Protein AF-A0A0Q6KGX8-F1 (afdb_monomer)

Structure (mmCIF, N/CA/C/O backbone):
data_AF-A0A0Q6KGX8-F1
#
_entry.id   AF-A0A0Q6KGX8-F1
#
loop_
_atom_site.group_PDB
_atom_site.id
_atom_site.type_symbol
_atom_site.label_atom_id
_atom_site.label_alt_id
_atom_site.label_comp_id
_atom_site.label_asym_id
_atom_site.label_entity_id
_atom_site.label_seq_id
_atom_site.pdbx_PDB_ins_code
_atom_site.Cartn_x
_atom_site.Cartn_y
_atom_site.Cartn_z
_atom_site.occupancy
_atom_site.B_iso_or_equiv
_atom_site.auth_seq_id
_atom_site.auth_comp_id
_atom_site.auth_asym_id
_atom_site.auth_atom_id
_atom_site.pdbx_PDB_model_num
ATOM 1 N N . MET A 1 1 ? 8.434 18.009 29.265 1.00 50.56 1 MET A N 1
ATOM 2 C CA . MET A 1 1 ? 8.288 18.429 27.855 1.00 50.56 1 MET A CA 1
ATOM 3 C C . MET A 1 1 ? 7.777 17.238 27.060 1.00 50.56 1 MET A C 1
ATOM 5 O O . MET A 1 1 ? 8.556 16.342 26.774 1.00 50.56 1 MET A O 1
ATOM 9 N N . MET A 1 2 ? 6.471 17.157 26.791 1.00 50.75 2 MET A N 1
ATOM 10 C CA . MET A 1 2 ? 5.937 16.121 25.899 1.00 50.75 2 MET A CA 1
ATOM 11 C C . MET A 1 2 ? 6.232 16.572 24.466 1.00 50.75 2 MET A C 1
ATOM 13 O O . MET A 1 2 ? 5.713 17.599 24.035 1.00 50.75 2 MET A O 1
ATOM 17 N N . ALA A 1 3 ? 7.135 15.883 23.769 1.00 73.31 3 ALA A N 1
ATOM 18 C CA . ALA A 1 3 ? 7.416 16.170 22.368 1.00 73.31 3 ALA A CA 1
ATOM 19 C C . ALA A 1 3 ? 6.127 15.983 21.552 1.00 73.31 3 ALA A C 1
ATOM 21 O O . ALA A 1 3 ? 5.449 14.965 21.695 1.00 73.31 3 ALA A O 1
ATOM 22 N N . ASN A 1 4 ? 5.777 16.964 20.715 1.00 78.06 4 ASN A N 1
ATOM 23 C CA . ASN A 1 4 ? 4.656 16.810 19.793 1.00 78.06 4 ASN A CA 1
ATOM 24 C C . ASN A 1 4 ? 4.907 15.581 18.904 1.00 78.06 4 ASN A C 1
ATOM 26 O O . ASN A 1 4 ? 6.012 15.448 18.368 1.00 78.06 4 ASN A O 1
ATOM 30 N N . PRO A 1 5 ? 3.916 14.689 18.730 1.00 77.62 5 PRO A N 1
ATOM 31 C CA . PRO A 1 5 ? 4.097 13.520 17.887 1.00 77.62 5 PRO A CA 1
ATOM 32 C C . PRO A 1 5 ? 4.391 13.955 16.441 1.00 77.62 5 PRO A C 1
ATOM 34 O O . PRO A 1 5 ? 3.828 14.954 15.972 1.00 77.62 5 PRO A O 1
ATOM 37 N N . PRO A 1 6 ? 5.253 13.220 15.718 1.00 83.25 6 PRO A N 1
ATOM 38 C CA . PRO A 1 6 ? 5.617 13.563 14.351 1.00 83.25 6 PRO A CA 1
ATOM 39 C C . PRO A 1 6 ? 4.385 13.628 13.437 1.00 83.25 6 PRO A C 1
ATOM 41 O O . PRO A 1 6 ? 3.431 12.853 13.547 1.00 83.25 6 PRO A O 1
ATOM 44 N N . SER A 1 7 ? 4.393 14.589 12.516 1.00 87.25 7 SER A N 1
ATOM 45 C CA . SER A 1 7 ? 3.351 14.756 11.502 1.00 87.25 7 SER A CA 1
ATOM 46 C C . SER A 1 7 ? 3.353 13.601 10.487 1.00 87.25 7 SER A C 1
ATOM 48 O O . SER A 1 7 ? 4.366 12.934 10.280 1.00 87.25 7 SER A O 1
ATOM 50 N N . ALA A 1 8 ? 2.224 13.382 9.801 1.00 83.06 8 ALA A N 1
ATOM 51 C CA . ALA A 1 8 ? 2.105 12.334 8.779 1.00 83.06 8 ALA A CA 1
ATOM 52 C C . ALA A 1 8 ? 3.157 12.486 7.664 1.00 83.06 8 ALA A C 1
ATOM 54 O O . ALA A 1 8 ? 3.713 11.495 7.193 1.00 83.06 8 ALA A O 1
ATOM 55 N N . SER A 1 9 ? 3.483 13.726 7.289 1.00 83.81 9 SER A N 1
ATOM 56 C CA . SER A 1 9 ? 4.524 14.021 6.302 1.00 83.81 9 SER A CA 1
ATOM 57 C C . SER A 1 9 ? 5.921 13.635 6.800 1.00 83.81 9 SER A C 1
ATOM 59 O O . SER A 1 9 ? 6.681 13.044 6.042 1.00 83.81 9 SER A O 1
ATOM 61 N N . GLN A 1 10 ? 6.243 13.886 8.077 1.00 87.69 10 GLN A N 1
ATOM 62 C CA . GLN A 1 10 ? 7.523 13.474 8.673 1.00 87.69 10 GLN A CA 1
ATOM 63 C C . GLN A 1 10 ? 7.661 11.947 8.712 1.00 87.69 10 GLN A C 1
ATOM 65 O O . GLN A 1 10 ? 8.696 11.419 8.323 1.00 87.69 10 GLN A O 1
ATOM 70 N N . LEU A 1 11 ? 6.607 11.231 9.114 1.00 86.69 11 LEU A N 1
ATOM 71 C CA . LEU A 1 11 ? 6.603 9.762 9.131 1.00 86.69 11 LEU A CA 1
ATOM 72 C C . LEU A 1 11 ? 6.764 9.169 7.726 1.00 86.69 11 LEU A C 1
ATOM 74 O O . LEU A 1 11 ? 7.542 8.238 7.530 1.00 86.69 11 LEU A O 1
ATOM 78 N N . THR A 1 12 ? 6.068 9.742 6.743 1.00 86.38 12 THR A N 1
ATOM 79 C CA . THR A 1 12 ? 6.168 9.327 5.337 1.00 86.38 12 THR A CA 1
ATOM 80 C C . THR A 1 12 ? 7.581 9.564 4.801 1.00 86.38 12 THR A C 1
ATOM 82 O O . THR A 1 12 ? 8.160 8.669 4.189 1.00 86.38 12 THR A O 1
ATOM 85 N N . PHE A 1 13 ? 8.169 10.730 5.088 1.00 88.50 13 PHE A N 1
ATOM 86 C CA . PHE A 1 13 ? 9.544 11.056 4.708 1.00 88.50 13 PHE A CA 1
ATOM 87 C C . PHE A 1 13 ? 10.548 10.059 5.294 1.00 88.50 13 PHE A C 1
ATOM 89 O O . PHE A 1 13 ? 11.309 9.456 4.542 1.00 88.50 13 PHE A O 1
ATOM 96 N N . PHE A 1 14 ? 10.516 9.823 6.611 1.00 89.81 14 PHE A N 1
ATOM 97 C CA . PHE A 1 14 ? 11.452 8.895 7.253 1.00 89.81 14 PHE A CA 1
ATOM 98 C C . PHE A 1 14 ? 11.305 7.462 6.734 1.00 89.81 14 PHE A C 1
ATOM 100 O O . PHE A 1 14 ? 12.318 6.809 6.493 1.00 89.81 14 PHE A O 1
ATOM 107 N N . ARG A 1 15 ? 10.073 6.987 6.498 1.00 86.44 15 ARG A N 1
ATOM 108 C CA . ARG A 1 15 ? 9.814 5.656 5.925 1.00 86.44 15 ARG A CA 1
ATOM 109 C C . ARG A 1 15 ? 10.527 5.466 4.588 1.00 86.44 15 ARG A C 1
ATOM 111 O O . ARG A 1 15 ? 11.221 4.468 4.411 1.00 86.44 15 ARG A O 1
ATOM 118 N N . TYR A 1 16 ? 10.359 6.409 3.662 1.00 88.88 16 TYR A N 1
ATOM 119 C CA . TYR A 1 16 ? 10.933 6.277 2.324 1.00 88.88 16 TYR A CA 1
ATOM 120 C C . TYR A 1 16 ? 12.425 6.592 2.284 1.00 88.88 16 TYR A C 1
ATOM 122 O O . TYR A 1 16 ? 13.149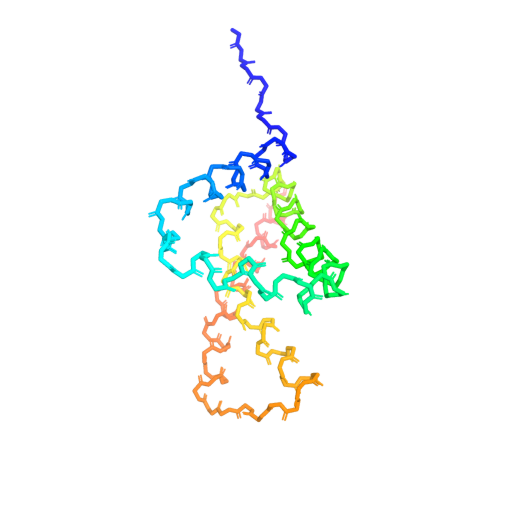 5.896 1.586 1.00 88.88 16 TYR A O 1
ATOM 130 N N . PHE A 1 17 ? 12.900 7.557 3.075 1.00 91.06 17 PHE A N 1
ATOM 131 C CA . PHE A 1 17 ? 14.319 7.907 3.146 1.00 91.06 17 PHE A CA 1
ATOM 132 C C . PHE A 1 17 ? 15.175 6.774 3.726 1.00 91.06 17 PHE A C 1
ATOM 134 O O . PHE A 1 17 ? 16.205 6.402 3.160 1.00 91.06 17 PHE A O 1
ATOM 141 N N . ILE A 1 18 ? 14.738 6.189 4.845 1.00 91.44 18 ILE A N 1
ATOM 142 C CA . ILE A 1 18 ? 15.439 5.056 5.457 1.00 91.44 18 ILE A CA 1
ATOM 143 C C . ILE A 1 18 ? 15.339 3.841 4.532 1.00 91.44 18 ILE A C 1
ATOM 145 O O . ILE A 1 18 ? 16.350 3.197 4.264 1.00 91.44 18 ILE A O 1
ATOM 149 N N . GLY A 1 19 ? 14.147 3.570 3.986 1.00 85.56 19 GLY A N 1
ATOM 150 C CA . GLY A 1 19 ? 13.929 2.469 3.051 1.00 85.56 19 GLY A CA 1
ATOM 151 C C . GLY A 1 19 ? 14.836 2.541 1.821 1.00 85.56 19 GLY A C 1
ATOM 152 O O . GLY A 1 19 ? 15.513 1.566 1.514 1.00 85.56 19 GLY A O 1
ATOM 153 N N . SER A 1 20 ? 14.922 3.696 1.154 1.00 85.94 20 SER A N 1
ATOM 154 C CA . SER A 1 20 ? 15.775 3.856 -0.031 1.00 85.94 20 SER A CA 1
ATOM 155 C C . SER A 1 20 ? 17.261 3.721 0.296 1.00 85.94 20 SER A C 1
ATOM 157 O O . SER A 1 20 ? 18.009 3.128 -0.474 1.00 85.94 20 SER A O 1
ATOM 159 N N . THR A 1 21 ? 17.692 4.237 1.450 1.00 88.25 21 THR A N 1
ATOM 160 C CA . THR A 1 21 ? 19.095 4.157 1.882 1.00 88.25 21 THR A CA 1
ATOM 161 C C . THR A 1 21 ? 19.508 2.716 2.177 1.00 88.25 21 THR A C 1
ATOM 163 O O . THR A 1 21 ? 20.593 2.295 1.792 1.00 88.25 21 THR A O 1
ATOM 166 N N . LEU A 1 22 ? 18.630 1.935 2.812 1.00 89.00 22 LEU A N 1
ATOM 167 C CA . LEU A 1 22 ? 18.895 0.529 3.127 1.00 89.00 22 LEU A CA 1
ATOM 168 C C . LEU A 1 22 ? 18.897 -0.381 1.895 1.00 89.00 22 LEU A C 1
ATOM 170 O O . LEU A 1 22 ? 19.540 -1.425 1.922 1.00 89.00 22 LEU A O 1
ATOM 174 N N . VAL A 1 23 ? 18.201 0.003 0.823 1.00 84.25 23 VAL A N 1
ATOM 175 C CA . VAL A 1 23 ? 18.194 -0.748 -0.443 1.00 84.25 23 VAL A CA 1
ATOM 176 C C . VAL A 1 23 ? 19.464 -0.495 -1.260 1.00 84.25 23 VAL A C 1
ATOM 178 O O . VAL A 1 23 ? 19.888 -1.371 -2.005 1.00 84.25 23 VAL A O 1
ATOM 181 N N . MET A 1 24 ? 20.115 0.659 -1.092 1.00 81.25 24 MET A N 1
ATOM 182 C CA . MET A 1 24 ? 21.328 1.030 -1.831 1.00 81.25 24 MET A CA 1
ATOM 183 C C . MET A 1 24 ? 22.453 -0.033 -1.819 1.00 81.25 24 MET A C 1
ATOM 185 O O . MET A 1 24 ? 22.972 -0.315 -2.894 1.00 81.25 24 MET A O 1
ATOM 189 N N . PRO A 1 25 ? 22.807 -0.686 -0.692 1.00 82.44 25 PRO A N 1
ATOM 190 C CA . PRO A 1 25 ? 23.825 -1.744 -0.681 1.00 82.44 25 PRO A CA 1
ATOM 191 C C . PRO A 1 25 ? 23.393 -3.073 -1.328 1.00 82.44 25 PRO A C 1
ATOM 193 O O . PRO A 1 25 ? 24.233 -3.952 -1.491 1.00 82.44 25 PRO A O 1
ATOM 196 N N . VAL A 1 26 ? 22.111 -3.246 -1.670 1.00 81.50 26 VAL A N 1
ATOM 197 C CA . VAL A 1 26 ? 21.588 -4.434 -2.377 1.00 81.50 26 VAL A CA 1
ATOM 198 C C . VAL A 1 26 ? 21.690 -4.267 -3.896 1.00 81.50 26 VAL A C 1
ATOM 200 O O . VAL A 1 26 ? 21.584 -5.243 -4.633 1.00 81.50 26 VAL A O 1
ATOM 203 N N . VAL A 1 27 ? 21.905 -3.039 -4.374 1.00 79.25 27 VAL A N 1
ATOM 204 C CA . VAL A 1 27 ? 22.107 -2.774 -5.798 1.00 79.25 27 VAL A CA 1
ATOM 205 C C . VAL A 1 27 ? 23.454 -3.360 -6.209 1.00 79.25 27 VAL A C 1
ATOM 207 O O . VAL A 1 27 ? 24.496 -2.945 -5.700 1.00 79.25 27 VAL A O 1
ATOM 210 N N . ASP A 1 28 ? 23.433 -4.325 -7.127 1.00 77.88 28 ASP A N 1
ATOM 211 C CA . ASP A 1 28 ? 24.657 -4.891 -7.679 1.00 77.88 28 ASP A CA 1
ATOM 212 C C . ASP A 1 28 ? 25.377 -3.825 -8.520 1.00 77.88 28 ASP A C 1
ATOM 214 O O . ASP A 1 28 ? 24.918 -3.390 -9.581 1.00 77.88 28 ASP A O 1
ATOM 218 N N . PHE A 1 29 ? 26.527 -3.370 -8.021 1.00 68.69 29 PHE A N 1
ATOM 219 C CA . PHE A 1 29 ? 27.346 -2.359 -8.684 1.00 68.69 29 PHE A CA 1
ATOM 220 C C . PHE A 1 29 ? 27.907 -2.843 -10.034 1.00 68.69 29 PHE A C 1
ATOM 222 O O . PHE A 1 29 ? 28.302 -2.009 -10.850 1.00 68.69 29 PHE A O 1
ATOM 229 N N . ALA A 1 30 ? 27.916 -4.155 -10.306 1.00 63.66 30 ALA A N 1
ATOM 230 C CA . ALA A 1 30 ? 28.282 -4.700 -11.611 1.00 63.66 30 ALA A CA 1
ATOM 231 C C . ALA A 1 30 ? 27.186 -4.442 -12.670 1.00 63.66 30 ALA A C 1
ATOM 233 O O . ALA A 1 30 ? 27.498 -3.973 -13.768 1.00 63.66 30 ALA A O 1
ATOM 234 N N . GLU A 1 31 ? 25.907 -4.633 -12.321 1.00 63.00 31 GLU A N 1
ATOM 235 C CA . GLU A 1 31 ? 24.730 -4.297 -13.156 1.00 63.00 31 GLU A CA 1
ATOM 236 C C . GLU A 1 31 ? 24.461 -2.785 -13.251 1.00 63.00 31 GLU A C 1
ATOM 238 O O . GLU A 1 31 ? 23.780 -2.299 -14.159 1.00 63.00 31 GLU A O 1
ATOM 243 N N . TYR A 1 32 ? 25.026 -1.991 -12.341 1.00 63.31 32 TYR A N 1
ATOM 244 C CA . TYR A 1 32 ? 24.919 -0.535 -12.406 1.00 63.31 32 TYR A CA 1
ATOM 245 C C . TYR A 1 32 ? 25.550 0.034 -13.691 1.00 63.31 32 TYR A C 1
ATOM 247 O O . TYR A 1 32 ? 25.038 0.992 -14.270 1.00 63.31 32 TYR A O 1
ATOM 255 N N .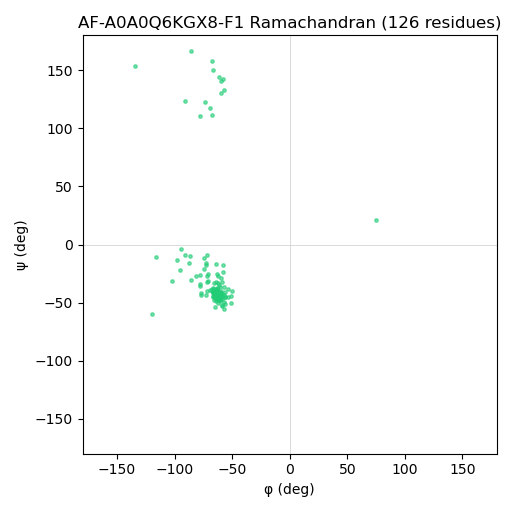 SER A 1 33 ? 26.633 -0.579 -14.182 1.00 58.34 33 SER A N 1
ATOM 256 C CA . SER A 1 33 ? 27.341 -0.128 -15.388 1.00 58.34 33 SER A CA 1
ATOM 257 C C . SER A 1 33 ? 26.517 -0.285 -16.677 1.00 58.34 33 SER A C 1
ATOM 259 O O . SER A 1 33 ? 26.525 0.612 -17.523 1.00 58.34 33 SER A O 1
ATOM 261 N N . THR A 1 34 ? 25.737 -1.363 -16.798 1.00 60.25 34 THR A N 1
ATOM 262 C CA . THR A 1 34 ? 24.778 -1.574 -17.893 1.00 60.25 34 THR A CA 1
ATOM 263 C C . THR A 1 34 ? 23.565 -0.654 -17.749 1.00 60.25 34 THR A C 1
ATOM 265 O O . THR A 1 34 ? 23.169 -0.011 -18.721 1.00 60.25 34 THR A O 1
ATOM 268 N N . THR A 1 35 ? 23.061 -0.459 -16.527 1.00 61.09 35 THR A N 1
ATOM 269 C CA . THR A 1 35 ? 21.926 0.439 -16.231 1.00 61.09 35 THR A CA 1
ATOM 270 C C . THR A 1 35 ? 22.195 1.899 -16.627 1.00 61.09 35 THR A C 1
ATOM 272 O O . THR A 1 35 ? 21.333 2.562 -17.205 1.00 61.09 35 THR A O 1
ATOM 275 N N . VAL A 1 36 ? 23.401 2.419 -16.364 1.00 63.50 36 VAL A N 1
ATOM 276 C CA . VAL A 1 36 ? 23.776 3.797 -16.744 1.00 63.50 36 VAL A CA 1
ATOM 277 C C . VAL A 1 36 ? 23.832 3.966 -18.268 1.00 63.50 36 VAL A C 1
ATOM 279 O O . VAL A 1 36 ? 23.474 5.028 -18.778 1.00 63.50 36 VAL A O 1
ATOM 282 N N . SER A 1 37 ? 24.221 2.922 -19.006 1.00 67.69 37 SER A N 1
ATOM 283 C CA . SER A 1 37 ? 24.234 2.947 -20.475 1.00 67.69 37 SER A CA 1
ATOM 284 C C . SER A 1 37 ? 22.827 2.921 -21.091 1.00 67.69 37 SER A C 1
ATOM 286 O O . SER A 1 37 ? 22.609 3.488 -22.161 1.00 67.69 37 SER A O 1
ATOM 288 N N . GLU A 1 38 ? 21.855 2.339 -20.383 1.00 73.44 38 GLU A N 1
ATOM 289 C CA . GLU A 1 38 ? 20.456 2.237 -20.808 1.00 73.44 38 GLU A CA 1
ATOM 290 C C . GLU A 1 38 ? 19.584 3.419 -20.344 1.00 73.44 38 GLU A C 1
ATOM 292 O O . GLU A 1 38 ? 18.458 3.591 -20.819 1.00 73.44 38 GLU A O 1
ATOM 297 N N . TRP A 1 39 ? 20.106 4.291 -19.470 1.00 76.25 39 TRP A N 1
ATOM 298 C CA . TRP A 1 39 ? 19.399 5.467 -18.948 1.00 76.25 39 TRP A CA 1
ATOM 299 C C . TRP A 1 39 ? 18.739 6.354 -20.021 1.00 76.25 39 TRP A C 1
ATOM 301 O O . TRP A 1 39 ? 17.602 6.781 -19.802 1.00 76.25 39 TRP A O 1
ATOM 311 N N . PRO A 1 40 ? 19.351 6.612 -21.197 1.00 80.94 40 PRO A N 1
ATOM 312 C CA . PRO A 1 40 ? 18.701 7.380 -22.261 1.00 80.94 40 PRO A CA 1
ATOM 313 C C . PRO A 1 40 ? 17.390 6.758 -22.770 1.00 80.94 40 PRO A C 1
ATOM 315 O O . PRO A 1 40 ? 16.498 7.494 -23.186 1.00 80.94 40 PRO A O 1
ATOM 318 N N . TYR A 1 41 ? 17.241 5.430 -22.701 1.00 81.25 41 TYR A N 1
ATOM 319 C CA . TYR A 1 41 ? 16.009 4.726 -23.073 1.00 81.25 41 TYR A CA 1
ATOM 320 C C . TYR A 1 41 ? 14.962 4.747 -21.949 1.00 81.25 41 TYR A C 1
ATOM 322 O O . TYR A 1 41 ? 13.764 4.707 -22.223 1.00 81.25 41 TYR A O 1
ATOM 330 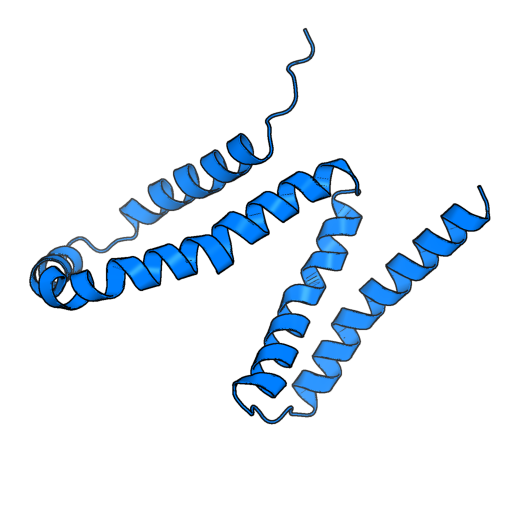N N . ALA A 1 42 ? 15.395 4.858 -20.689 1.00 78.44 42 ALA A N 1
ATOM 331 C CA . ALA A 1 42 ? 14.520 4.935 -19.518 1.00 78.44 42 ALA A CA 1
ATOM 332 C C . ALA A 1 42 ? 14.042 6.367 -19.202 1.00 78.44 42 ALA A C 1
ATOM 334 O O . ALA A 1 42 ? 12.932 6.556 -18.699 1.00 78.44 42 ALA A O 1
ATOM 335 N N . ALA A 1 43 ? 14.847 7.386 -19.518 1.00 84.06 43 ALA A N 1
ATOM 336 C CA . ALA A 1 43 ? 14.577 8.790 -19.207 1.00 84.06 43 ALA A CA 1
ATOM 337 C C . ALA A 1 43 ? 13.202 9.306 -19.692 1.00 84.06 43 ALA A C 1
ATOM 339 O O . ALA A 1 43 ? 12.552 10.029 -18.932 1.00 84.06 43 ALA A O 1
ATOM 340 N N . PRO A 1 44 ? 12.687 8.916 -20.878 1.00 89.75 44 PRO A N 1
ATOM 341 C CA . PRO A 1 44 ? 11.348 9.316 -21.317 1.00 89.75 44 PRO A CA 1
ATOM 342 C C . PRO A 1 44 ? 10.212 8.801 -20.420 1.00 89.75 44 PRO A C 1
ATOM 344 O O . PRO A 1 44 ? 9.1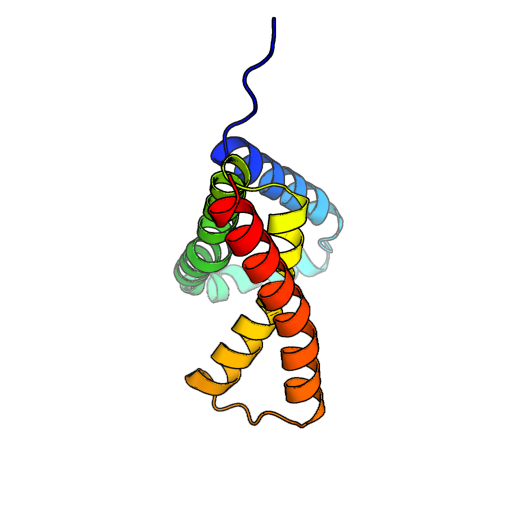50 9.418 -20.366 1.00 89.75 44 PRO A O 1
ATOM 347 N N . PHE A 1 45 ? 10.415 7.697 -19.693 1.00 89.00 45 PHE A N 1
ATOM 348 C CA . PHE A 1 45 ? 9.415 7.121 -18.786 1.00 89.00 45 PHE A CA 1
ATOM 349 C C . PHE A 1 45 ? 9.447 7.737 -17.384 1.00 89.00 45 PHE A C 1
ATOM 351 O O . PHE A 1 45 ? 8.522 7.512 -16.600 1.00 89.00 45 PHE A O 1
ATOM 358 N N . LEU A 1 46 ? 10.468 8.541 -17.067 1.00 90.94 46 LEU A N 1
ATOM 359 C CA . LEU A 1 46 ? 10.644 9.152 -15.751 1.00 90.94 46 LEU A CA 1
ATOM 360 C C . LEU A 1 46 ? 9.401 9.931 -15.275 1.00 90.94 46 LEU A C 1
ATOM 362 O O . LEU A 1 46 ? 8.993 9.712 -14.133 1.00 90.94 46 LEU A O 1
ATOM 366 N N . PRO A 1 47 ? 8.728 10.766 -16.097 1.00 93.69 47 PRO A N 1
ATOM 367 C CA . PRO A 1 47 ? 7.506 11.447 -15.666 1.00 93.69 47 PRO A CA 1
ATOM 368 C C . PRO A 1 47 ? 6.394 10.470 -15.267 1.00 93.69 47 PRO A C 1
ATOM 370 O O . PRO A 1 47 ? 5.737 10.664 -14.247 1.00 93.69 47 PRO A O 1
ATOM 373 N N . THR A 1 48 ? 6.216 9.389 -16.026 1.00 92.81 48 THR A N 1
ATOM 374 C CA . THR A 1 48 ? 5.213 8.352 -15.746 1.00 92.81 48 THR A CA 1
ATOM 375 C C . THR A 1 48 ? 5.514 7.644 -14.433 1.00 92.81 48 THR A C 1
ATOM 377 O O . THR A 1 48 ? 4.624 7.488 -13.600 1.00 92.81 48 THR A O 1
ATOM 380 N N . VAL A 1 49 ? 6.776 7.272 -14.205 1.00 91.69 49 VAL A N 1
ATOM 381 C CA . VAL A 1 49 ? 7.216 6.648 -12.950 1.00 91.69 49 VAL A CA 1
ATOM 382 C C . VAL A 1 49 ? 6.984 7.585 -11.766 1.00 91.69 49 VAL A C 1
ATOM 384 O O . VAL A 1 49 ? 6.475 7.144 -10.740 1.00 91.69 49 VAL A O 1
ATOM 387 N N . LEU A 1 50 ? 7.286 8.878 -11.905 1.00 93.56 50 LEU A N 1
ATOM 388 C CA . LEU A 1 50 ? 7.050 9.865 -10.849 1.00 93.56 50 LEU A CA 1
ATOM 389 C C . LEU A 1 50 ? 5.560 10.020 -10.528 1.00 93.56 50 LEU A C 1
ATOM 391 O O . LEU A 1 50 ? 5.190 10.048 -9.355 1.00 93.56 50 LEU A O 1
ATOM 395 N N . VAL A 1 51 ? 4.699 10.076 -11.547 1.00 95.75 51 VAL A N 1
ATOM 396 C CA . VAL A 1 51 ? 3.241 10.135 -11.360 1.00 95.75 51 VAL A CA 1
ATOM 397 C C . VAL A 1 51 ? 2.731 8.867 -10.678 1.00 95.75 51 VAL A C 1
ATOM 399 O O . VAL A 1 51 ? 1.972 8.956 -9.712 1.00 95.75 51 VAL A O 1
ATOM 402 N N . LEU A 1 52 ? 3.177 7.691 -11.124 1.00 93.88 52 LEU A N 1
ATOM 403 C CA . LEU A 1 52 ? 2.800 6.418 -10.514 1.00 93.88 52 LEU A CA 1
ATOM 404 C C . LEU A 1 52 ? 3.273 6.336 -9.063 1.00 93.88 52 LEU A C 1
ATOM 406 O O . LEU A 1 52 ? 2.467 6.028 -8.190 1.00 93.88 52 LEU A O 1
ATOM 410 N N . ALA A 1 53 ? 4.530 6.668 -8.774 1.00 91.38 53 ALA A N 1
ATOM 411 C CA . ALA A 1 53 ? 5.059 6.693 -7.413 1.00 91.38 53 ALA A CA 1
ATOM 412 C C . ALA A 1 53 ? 4.261 7.659 -6.525 1.00 91.38 53 ALA A C 1
ATOM 414 O O . ALA A 1 53 ? 3.888 7.331 -5.398 1.00 91.38 53 ALA A O 1
ATOM 415 N N . PHE A 1 54 ? 3.915 8.836 -7.044 1.00 92.25 54 PHE A N 1
ATOM 416 C CA . PHE A 1 54 ? 3.121 9.798 -6.295 1.00 92.25 54 PHE A CA 1
ATOM 417 C C . PHE A 1 54 ? 1.713 9.271 -5.974 1.00 92.25 54 PHE A C 1
ATOM 419 O O . PHE A 1 54 ? 1.287 9.320 -4.818 1.00 92.25 54 PHE A O 1
ATOM 426 N N . LEU A 1 55 ? 1.005 8.730 -6.969 1.00 94.38 55 LEU A N 1
ATOM 427 C CA . LEU A 1 55 ? -0.390 8.304 -6.830 1.00 94.38 55 LEU A CA 1
ATOM 428 C C . LEU A 1 55 ? -0.562 6.962 -6.113 1.00 94.38 55 LEU A C 1
ATOM 430 O O . LEU A 1 55 ? -1.541 6.782 -5.394 1.00 94.38 55 LEU A O 1
ATOM 434 N N . THR A 1 56 ? 0.366 6.025 -6.297 1.00 91.25 56 THR A N 1
ATOM 435 C CA . THR A 1 56 ? 0.247 4.658 -5.760 1.00 91.25 56 THR A CA 1
ATOM 436 C C . THR A 1 56 ? 0.956 4.478 -4.422 1.00 91.25 56 THR A C 1
ATOM 438 O O . THR A 1 56 ? 0.590 3.593 -3.654 1.00 91.25 56 THR A O 1
ATOM 441 N N . VAL A 1 57 ? 1.929 5.338 -4.101 1.00 90.88 57 VAL A N 1
ATOM 442 C CA . VAL A 1 57 ? 2.760 5.196 -2.899 1.00 90.88 57 VAL A CA 1
ATOM 443 C C . VAL A 1 57 ? 2.615 6.405 -1.978 1.00 90.88 57 VAL A C 1
ATOM 445 O O . VAL A 1 57 ? 2.159 6.259 -0.839 1.00 90.88 57 VAL A O 1
ATOM 448 N N . THR A 1 58 ? 2.949 7.606 -2.455 1.00 90.12 58 THR A N 1
ATOM 449 C CA . THR A 1 58 ? 3.000 8.814 -1.612 1.00 90.12 58 THR A CA 1
ATOM 450 C C . THR A 1 58 ? 1.625 9.204 -1.078 1.00 90.12 58 THR A C 1
ATOM 452 O O . THR A 1 58 ? 1.454 9.333 0.137 1.00 90.12 58 THR A O 1
ATOM 455 N N . VAL A 1 59 ? 0.631 9.364 -1.958 1.00 92.56 59 VAL A N 1
ATOM 456 C CA . VAL A 1 59 ? -0.725 9.782 -1.569 1.00 92.56 59 VAL A CA 1
ATOM 457 C C . VAL A 1 59 ? -1.391 8.763 -0.628 1.00 92.56 59 VAL A C 1
ATOM 459 O O . VAL A 1 59 ? -1.838 9.182 0.446 1.00 92.56 59 VAL A O 1
ATOM 462 N N . PRO A 1 60 ? -1.416 7.447 -0.930 1.00 91.75 60 PRO A N 1
ATOM 463 C CA . PRO A 1 60 ? -2.048 6.461 -0.053 1.00 91.75 60 PRO A CA 1
ATOM 464 C C . PRO A 1 60 ? -1.364 6.353 1.310 1.00 91.75 60 PRO A C 1
ATOM 466 O O . PRO A 1 60 ? -2.039 6.322 2.337 1.00 91.75 60 PRO A O 1
ATOM 469 N N . THR A 1 61 ? -0.028 6.372 1.349 1.00 90.75 61 THR A N 1
ATOM 470 C CA . THR A 1 61 ? 0.727 6.272 2.609 1.00 90.75 61 THR A CA 1
ATOM 471 C C . THR A 1 61 ? 0.516 7.500 3.491 1.00 90.75 61 THR A C 1
ATOM 473 O O . THR A 1 61 ? 0.322 7.381 4.702 1.00 90.75 61 THR A O 1
ATOM 476 N N . TRP A 1 62 ? 0.507 8.694 2.895 1.00 90.31 62 TRP A N 1
ATOM 477 C CA . TRP A 1 62 ? 0.214 9.922 3.626 1.00 90.31 62 TRP A CA 1
ATOM 478 C C . TRP A 1 62 ? -1.218 9.923 4.180 1.00 90.31 62 TRP A C 1
ATOM 480 O O . TRP A 1 62 ? -1.431 10.262 5.349 1.00 90.31 62 TRP A O 1
ATOM 490 N N . ALA A 1 63 ? -2.193 9.490 3.372 1.00 90.94 63 ALA A N 1
ATOM 491 C CA . ALA A 1 63 ? -3.580 9.341 3.800 1.00 90.94 63 ALA A CA 1
ATOM 492 C C . ALA A 1 63 ? -3.718 8.322 4.944 1.00 90.94 63 ALA A C 1
ATOM 494 O O . ALA A 1 63 ? -4.409 8.605 5.923 1.00 90.94 63 ALA A O 1
ATOM 495 N N . PHE A 1 64 ? -3.004 7.194 4.876 1.00 91.19 64 PHE A N 1
ATOM 496 C CA . PHE A 1 64 ? -2.960 6.180 5.930 1.00 91.19 64 PHE A CA 1
ATOM 497 C C . P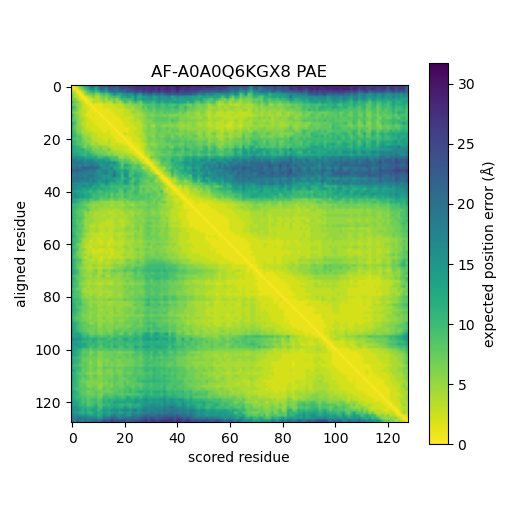HE A 1 64 ? -2.445 6.754 7.256 1.00 91.19 64 PHE A C 1
ATOM 499 O O . PHE A 1 64 ? -3.139 6.682 8.271 1.00 91.19 64 PHE A O 1
ATOM 506 N N . TYR A 1 65 ? -1.285 7.424 7.258 1.00 90.50 65 TYR A N 1
ATOM 507 C CA . TYR A 1 65 ? -0.741 8.038 8.477 1.00 90.50 65 TYR A CA 1
ATOM 508 C C . TYR A 1 65 ? -1.623 9.161 9.032 1.00 90.50 65 TYR A C 1
ATOM 510 O O . TYR A 1 65 ? -1.695 9.358 10.246 1.00 90.50 65 TYR A O 1
ATOM 518 N N . LYS A 1 66 ? -2.324 9.902 8.168 1.00 90.25 66 LYS A N 1
ATOM 519 C CA . LYS A 1 66 ? -3.318 10.892 8.602 1.00 90.25 66 LYS A CA 1
ATOM 520 C C . LYS A 1 66 ? -4.554 10.218 9.213 1.00 90.25 66 LYS A C 1
ATOM 522 O O . LYS A 1 66 ? -5.077 10.699 10.219 1.00 90.25 66 LYS A O 1
ATOM 527 N N . GLY A 1 67 ? -4.995 9.099 8.641 1.00 89.00 67 GLY A N 1
ATOM 528 C CA . GLY A 1 67 ? -6.099 8.276 9.132 1.00 89.00 67 GLY A CA 1
ATOM 529 C C . GLY A 1 67 ? -5.817 7.660 10.501 1.00 89.00 67 GLY A C 1
ATOM 530 O O . GLY A 1 67 ? -6.688 7.704 11.365 1.00 89.00 67 GLY A O 1
ATOM 531 N N . LEU A 1 68 ? -4.580 7.213 10.749 1.00 90.94 68 LEU A N 1
ATOM 532 C CA . LEU A 1 68 ? -4.139 6.656 12.037 1.00 90.94 68 LEU A CA 1
ATOM 533 C C . LEU A 1 68 ? -4.316 7.603 13.234 1.00 90.94 68 LEU A C 1
ATOM 535 O O . LEU A 1 68 ? -4.336 7.150 14.371 1.00 90.94 68 LEU A O 1
ATOM 539 N N . LYS A 1 69 ? -4.491 8.911 13.010 1.00 87.94 69 LYS A N 1
ATOM 540 C CA . LYS A 1 69 ? -4.835 9.859 14.085 1.00 87.94 69 LYS A CA 1
ATOM 541 C C . LYS A 1 69 ? -6.282 9.736 14.577 1.00 87.94 69 LYS A C 1
ATOM 543 O O . LYS A 1 69 ? -6.607 10.277 15.626 1.00 87.94 69 LYS A O 1
ATOM 548 N N . HIS A 1 70 ? -7.146 9.069 13.815 1.00 89.31 70 HIS A N 1
ATOM 549 C CA . HIS A 1 70 ? -8.594 8.998 14.046 1.00 89.31 70 HIS A CA 1
ATOM 550 C C . HIS A 1 70 ? -9.091 7.578 14.344 1.00 89.31 70 HIS A C 1
ATOM 552 O O . HIS A 1 70 ? -10.250 7.393 14.718 1.00 89.31 70 HIS A O 1
ATOM 558 N N . VAL A 1 71 ? -8.245 6.567 14.151 1.00 90.56 71 VAL A N 1
ATOM 559 C CA . VAL A 1 71 ? -8.569 5.158 14.386 1.00 90.56 71 VAL A CA 1
ATOM 560 C C . VAL A 1 71 ? -7.436 4.480 15.141 1.00 90.56 71 VAL A C 1
ATOM 562 O O . VAL A 1 71 ? -6.286 4.901 15.049 1.00 90.56 71 VAL A O 1
ATOM 565 N N . SER A 1 72 ? -7.746 3.419 15.885 1.00 89.56 72 SER A N 1
ATOM 566 C CA . SER A 1 72 ? -6.704 2.629 16.538 1.00 89.56 72 SER A CA 1
ATOM 567 C C . SER A 1 72 ? -5.838 1.907 15.502 1.00 89.56 72 SER A C 1
ATOM 569 O O . SER A 1 72 ? -6.314 1.530 14.429 1.00 89.56 72 SER A O 1
ATOM 571 N N . VAL A 1 73 ? -4.568 1.674 15.847 1.00 89.38 73 VAL A N 1
ATOM 572 C CA . VAL A 1 73 ? -3.619 0.947 14.988 1.00 89.38 73 VAL A CA 1
ATOM 573 C C . VAL A 1 73 ? -4.166 -0.436 14.627 1.00 89.38 73 VAL A C 1
ATOM 575 O O . VAL A 1 73 ? -4.186 -0.791 13.457 1.00 89.38 73 VAL A O 1
ATOM 578 N N . SER A 1 74 ? -4.711 -1.174 15.601 1.00 90.62 74 SER A N 1
ATOM 579 C CA . SER A 1 74 ? -5.311 -2.494 15.365 1.00 90.62 74 SER A CA 1
ATOM 580 C C . SER A 1 74 ? -6.477 -2.450 14.376 1.00 90.62 74 SER A C 1
ATOM 582 O O . SER A 1 74 ? -6.596 -3.332 13.531 1.00 90.62 74 SER A O 1
ATOM 584 N N . TYR A 1 75 ? -7.326 -1.419 14.451 1.00 90.31 75 TYR A N 1
ATOM 585 C CA . TYR A 1 75 ? -8.434 -1.253 13.512 1.00 90.31 75 TYR A CA 1
ATOM 586 C C . TYR A 1 75 ? -7.920 -0.963 12.096 1.00 90.31 75 TYR A C 1
ATOM 588 O O . TYR A 1 75 ? -8.378 -1.579 11.136 1.00 90.31 75 TYR A O 1
ATOM 596 N N . ALA A 1 76 ? -6.931 -0.074 11.969 1.00 91.75 76 ALA A N 1
ATOM 597 C CA . ALA A 1 76 ? -6.303 0.224 10.686 1.00 91.75 76 ALA A CA 1
ATOM 598 C C . ALA A 1 76 ? -5.633 -1.010 10.062 1.00 91.75 76 ALA A C 1
ATOM 600 O O . ALA A 1 76 ? -5.816 -1.241 8.872 1.00 91.75 76 ALA A O 1
ATOM 601 N N . SER A 1 77 ? -4.937 -1.838 10.850 1.00 91.81 77 SER A N 1
ATOM 602 C CA . SER A 1 77 ? -4.311 -3.071 10.354 1.00 91.81 77 SER A CA 1
ATOM 603 C C . SER A 1 77 ? -5.330 -4.0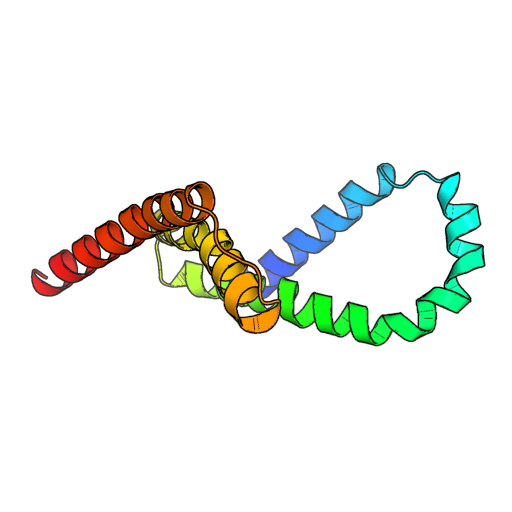83 9.830 1.00 91.81 77 SER A C 1
ATOM 605 O O . SER A 1 77 ? -5.086 -4.713 8.808 1.00 91.81 77 SER A O 1
ATOM 607 N N . ILE A 1 78 ? -6.492 -4.227 10.481 1.00 92.00 78 ILE A N 1
ATOM 608 C CA . ILE A 1 78 ? -7.553 -5.115 9.977 1.00 92.00 78 ILE A CA 1
ATOM 609 C C . ILE A 1 78 ? -8.140 -4.569 8.671 1.00 92.00 78 ILE A C 1
ATOM 611 O O . ILE A 1 78 ? -8.382 -5.340 7.748 1.00 92.00 78 ILE A O 1
ATOM 615 N N . LEU A 1 79 ? -8.335 -3.251 8.556 1.00 91.56 79 LEU A N 1
ATOM 616 C CA . LEU A 1 79 ? -8.756 -2.644 7.291 1.00 91.56 79 LEU A CA 1
ATOM 617 C C . LEU A 1 79 ? -7.712 -2.824 6.184 1.00 91.56 79 LEU A C 1
ATOM 619 O O . LEU A 1 79 ? -8.082 -3.070 5.039 1.00 91.56 79 LEU A O 1
ATOM 623 N N . GLU A 1 80 ? -6.423 -2.738 6.506 1.00 92.38 80 GLU A N 1
ATOM 624 C CA . GLU A 1 80 ? -5.327 -2.899 5.545 1.00 92.38 80 GLU A CA 1
ATOM 625 C C . GLU A 1 80 ? -5.310 -4.298 4.912 1.00 92.38 80 GLU A C 1
ATOM 627 O O . GLU A 1 80 ? -4.942 -4.431 3.743 1.00 92.38 80 GLU A O 1
ATOM 632 N N . LEU A 1 81 ? -5.831 -5.320 5.609 1.00 92.38 81 LEU A N 1
ATOM 633 C CA . LEU A 1 81 ? -6.036 -6.656 5.037 1.00 92.38 81 LEU A CA 1
ATOM 634 C C . LEU A 1 81 ? -6.945 -6.643 3.802 1.00 92.38 81 LEU A C 1
ATOM 636 O O . LEU A 1 81 ? -6.826 -7.542 2.981 1.00 92.38 81 LEU A O 1
ATOM 640 N N . SER A 1 82 ? -7.814 -5.638 3.627 1.00 92.94 82 SER A N 1
ATOM 641 C CA . SER A 1 82 ? -8.667 -5.505 2.434 1.00 92.94 82 SER A CA 1
ATOM 642 C C . SER A 1 82 ? -7.927 -5.033 1.175 1.00 92.94 82 SER A C 1
ATOM 644 O O . SER A 1 82 ? -8.462 -5.152 0.075 1.00 92.94 82 SER A O 1
ATOM 646 N N . THR A 1 83 ? -6.682 -4.560 1.289 1.00 92.44 83 THR A N 1
ATOM 647 C CA . THR A 1 83 ? -5.854 -4.123 0.149 1.00 92.44 83 THR A CA 1
ATOM 648 C C . THR A 1 83 ? -5.771 -5.155 -0.992 1.00 92.44 83 THR A C 1
ATOM 650 O O . THR A 1 83 ? -6.061 -4.786 -2.133 1.00 92.44 83 THR A O 1
ATOM 653 N N . PRO A 1 84 ? -5.447 -6.445 -0.750 1.00 91.56 84 PRO A N 1
ATOM 654 C CA . PRO A 1 84 ? -5.467 -7.473 -1.794 1.00 91.56 84 PRO A CA 1
ATOM 655 C C . PRO A 1 84 ? -6.839 -7.652 -2.455 1.00 91.56 84 PRO A C 1
ATOM 657 O O . PRO A 1 84 ? -6.894 -7.929 -3.650 1.00 91.56 84 PRO A O 1
ATOM 660 N N . VAL A 1 85 ? -7.946 -7.451 -1.731 1.00 95.06 85 VAL A N 1
ATOM 661 C CA . VAL A 1 85 ? -9.298 -7.514 -2.316 1.00 95.06 85 VAL A CA 1
ATOM 662 C C . VAL A 1 85 ? -9.491 -6.388 -3.323 1.00 95.06 85 VAL A C 1
ATOM 664 O O . VAL A 1 85 ? -9.977 -6.639 -4.421 1.00 95.06 85 VAL A O 1
ATOM 667 N N . THR A 1 86 ? -9.050 -5.172 -2.996 1.00 92.25 86 THR A N 1
ATOM 668 C CA . THR A 1 86 ? -9.056 -4.050 -3.943 1.00 92.25 86 THR A CA 1
ATOM 669 C C . THR A 1 86 ? -8.255 -4.389 -5.197 1.00 92.25 86 THR A C 1
ATOM 671 O O . THR A 1 86 ? -8.737 -4.154 -6.299 1.00 92.25 86 THR A O 1
ATOM 674 N N . GLY A 1 87 ? -7.078 -5.010 -5.055 1.00 92.69 87 GLY A N 1
ATOM 675 C CA . GLY A 1 87 ? -6.280 -5.476 -6.193 1.00 92.69 87 GLY A CA 1
ATOM 676 C C . GLY A 1 87 ? -7.024 -6.481 -7.080 1.00 92.69 87 GLY A C 1
ATOM 677 O O . GLY A 1 87 ? -7.077 -6.302 -8.293 1.00 92.69 87 GLY A O 1
ATOM 678 N N . VAL A 1 88 ? -7.665 -7.488 -6.479 1.00 94.31 88 VAL A N 1
ATOM 679 C CA . VAL A 1 88 ? -8.471 -8.493 -7.199 1.00 94.31 88 VAL A CA 1
ATOM 680 C C . VAL A 1 88 ? -9.652 -7.851 -7.930 1.00 94.31 88 VAL A C 1
ATOM 682 O O . VAL A 1 88 ? -9.912 -8.174 -9.087 1.00 94.31 88 VAL A O 1
ATOM 685 N N . VAL A 1 89 ? -10.356 -6.920 -7.282 1.00 93.94 89 VAL A N 1
ATOM 686 C CA . VAL A 1 89 ? -11.480 -6.196 -7.892 1.00 93.94 89 VAL A CA 1
ATOM 687 C C . VAL A 1 89 ? -11.001 -5.337 -9.059 1.00 93.94 89 VAL A C 1
ATOM 689 O O . VAL A 1 89 ? -11.624 -5.354 -10.116 1.00 93.94 89 VAL A O 1
ATOM 692 N N . LEU A 1 90 ? -9.888 -4.617 -8.902 1.00 93.81 90 LEU A N 1
ATOM 693 C CA . LEU A 1 90 ? -9.322 -3.809 -9.981 1.00 93.81 90 LEU A CA 1
ATOM 694 C C . LEU A 1 90 ? -8.852 -4.677 -11.158 1.00 93.81 90 LEU A C 1
ATOM 696 O O . LEU A 1 90 ? -9.130 -4.321 -12.298 1.00 93.81 90 LEU A O 1
ATOM 700 N N . GLY A 1 91 ? -8.216 -5.824 -10.904 1.00 94.31 91 GLY A N 1
ATOM 701 C CA . GLY A 1 91 ? -7.835 -6.787 -11.946 1.00 94.31 91 GLY A CA 1
ATOM 702 C C . GLY A 1 91 ? -9.047 -7.326 -12.709 1.00 94.31 91 GLY A C 1
ATOM 703 O O . GLY A 1 91 ? -9.100 -7.280 -13.936 1.00 94.31 91 GLY A O 1
ATOM 704 N N . PHE A 1 92 ? -10.093 -7.726 -11.987 1.00 94.69 92 PHE A N 1
ATOM 705 C CA . PHE A 1 92 ? -11.343 -8.172 -12.601 1.00 94.69 92 PHE A CA 1
ATOM 706 C C . PHE A 1 92 ? -12.006 -7.075 -13.456 1.00 94.69 92 PHE A C 1
ATOM 708 O O . PHE A 1 92 ? -12.410 -7.335 -14.586 1.00 94.69 92 PHE A O 1
ATOM 715 N N . VAL A 1 93 ? -12.106 -5.843 -12.938 1.00 96.06 93 VAL A N 1
ATOM 716 C CA . VAL A 1 93 ? -12.835 -4.740 -13.593 1.00 96.06 93 VAL A CA 1
ATOM 717 C C . VAL A 1 93 ? -12.056 -4.118 -14.753 1.00 96.06 93 VAL A C 1
ATOM 719 O O . VAL A 1 93 ? -12.648 -3.833 -15.791 1.00 96.06 93 VAL A O 1
ATOM 722 N N . PHE A 1 94 ? -10.755 -3.874 -14.586 1.00 95.88 94 PHE A N 1
ATOM 723 C CA . PHE A 1 94 ? -9.952 -3.111 -15.548 1.00 95.88 94 PHE A CA 1
ATOM 724 C C . PHE A 1 94 ? -9.078 -3.986 -16.448 1.00 95.88 94 PHE A C 1
ATOM 726 O O . PHE A 1 94 ? -8.832 -3.600 -17.588 1.00 95.88 94 PHE A O 1
AT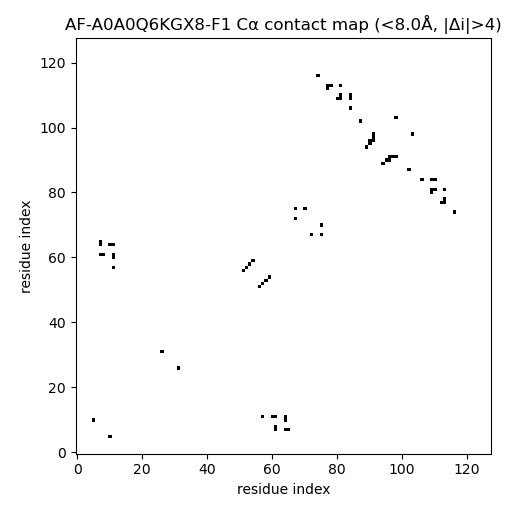OM 733 N N . LEU A 1 95 ? -8.603 -5.136 -15.957 1.00 93.88 95 LEU A N 1
ATOM 734 C CA . LEU A 1 95 ? -7.735 -6.039 -16.726 1.00 93.88 95 LEU A CA 1
ATOM 735 C C . LEU A 1 95 ? -8.524 -7.192 -17.370 1.00 93.88 95 LEU A C 1
ATOM 737 O O . LEU A 1 95 ? -8.013 -7.850 -18.272 1.00 93.88 95 LEU A O 1
ATOM 741 N N . GLY A 1 96 ? -9.780 -7.410 -16.960 1.00 92.38 96 GLY A N 1
ATOM 742 C CA . GLY A 1 96 ? -10.622 -8.493 -17.474 1.00 92.38 96 GLY A CA 1
ATOM 743 C C . GLY A 1 96 ? -10.238 -9.871 -16.930 1.00 92.38 96 GLY A C 1
ATOM 744 O O . GLY A 1 96 ? -10.563 -10.890 -17.547 1.00 92.38 96 GLY A O 1
ATOM 745 N N . ASP A 1 97 ? -9.544 -9.911 -15.788 1.00 92.75 97 ASP A N 1
ATOM 746 C CA . ASP A 1 97 ? -9.134 -11.155 -15.145 1.00 92.75 97 ASP A CA 1
ATOM 747 C C . ASP A 1 97 ? -10.351 -12.012 -14.788 1.00 92.75 97 ASP A C 1
ATOM 749 O O . ASP A 1 97 ? -11.370 -11.515 -14.313 1.00 92.75 97 ASP A O 1
ATOM 753 N N . ARG A 1 98 ? -10.251 -13.332 -14.967 1.00 93.69 98 ARG A N 1
ATOM 754 C CA . ARG A 1 98 ? -11.294 -14.261 -14.515 1.00 93.69 98 ARG A CA 1
ATOM 755 C C . ARG A 1 98 ? -10.993 -14.725 -13.101 1.00 93.69 98 ARG A C 1
ATOM 757 O O . ARG A 1 98 ? -9.950 -15.326 -12.857 1.00 93.69 98 ARG A O 1
ATOM 764 N N . LEU A 1 99 ? -11.944 -14.509 -12.195 1.00 92.12 99 LEU A N 1
ATOM 765 C CA . LEU A 1 99 ? -11.809 -14.964 -10.816 1.00 92.12 99 LEU A CA 1
ATOM 766 C C . LEU A 1 99 ? -11.984 -16.478 -10.727 1.00 92.12 99 LEU A C 1
ATOM 768 O O . LEU A 1 99 ? -13.024 -17.019 -11.107 1.00 92.12 99 LEU A O 1
ATOM 772 N N . ASN A 1 100 ? -10.972 -17.159 -10.197 1.00 94.00 100 ASN A N 1
ATOM 773 C CA . ASN A 1 100 ? -11.077 -18.575 -9.862 1.00 94.00 100 ASN A CA 1
ATOM 774 C C . ASN A 1 100 ? -11.663 -18.773 -8.453 1.00 94.00 100 ASN A C 1
ATOM 776 O O . ASN A 1 100 ? -11.743 -17.845 -7.643 1.00 94.00 100 ASN A O 1
ATOM 780 N N . LEU A 1 101 ? -12.069 -20.007 -8.145 1.00 95.19 101 LEU A N 1
ATOM 781 C CA . LEU A 1 101 ? -12.726 -20.319 -6.875 1.00 95.19 101 LEU A CA 1
ATOM 782 C C . LEU A 1 101 ? -11.837 -20.000 -5.661 1.00 95.19 101 LEU A C 1
ATOM 784 O O . LEU A 1 101 ? -12.330 -19.487 -4.661 1.00 95.19 101 LEU A O 1
ATOM 788 N N . THR A 1 102 ? -10.527 -20.227 -5.763 1.00 94.94 102 THR A N 1
ATOM 789 C CA . THR A 1 102 ? -9.562 -19.918 -4.699 1.00 94.94 102 THR A CA 1
ATOM 790 C C . THR A 1 102 ? -9.508 -18.420 -4.399 1.00 94.94 102 THR A C 1
ATOM 792 O O . THR A 1 102 ? -9.507 -18.031 -3.233 1.00 94.94 102 THR A O 1
ATOM 795 N N . GLN A 1 103 ? -9.516 -17.569 -5.428 1.00 92.88 103 GLN A N 1
ATOM 796 C CA . GLN A 1 103 ? -9.550 -16.112 -5.274 1.00 92.88 103 GLN A CA 1
ATOM 797 C C . GLN A 1 103 ? -10.862 -15.647 -4.640 1.00 92.88 103 GLN A C 1
ATOM 799 O O . GLN A 1 103 ? -10.834 -14.817 -3.736 1.00 92.88 103 GLN A O 1
ATOM 804 N N . ILE A 1 104 ? -11.999 -16.212 -5.056 1.00 94.69 104 ILE A N 1
ATOM 805 C CA . ILE A 1 104 ? -13.315 -15.880 -4.486 1.00 94.69 104 ILE A CA 1
ATOM 806 C C . ILE A 1 104 ? -13.357 -16.228 -2.995 1.00 94.69 104 ILE A C 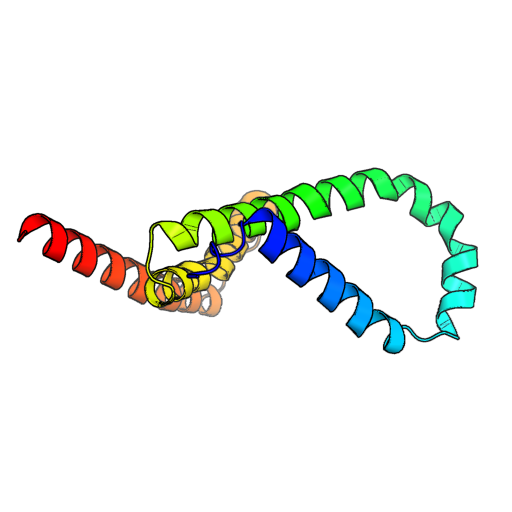1
ATOM 808 O O . ILE A 1 104 ? -13.762 -15.404 -2.173 1.00 94.69 104 ILE A O 1
ATOM 812 N N . VAL A 1 105 ? -12.896 -17.428 -2.636 1.00 96.06 105 VAL A N 1
ATOM 813 C CA . VAL A 1 105 ? -12.807 -17.862 -1.240 1.00 96.06 105 VAL A CA 1
ATOM 814 C C . VAL A 1 105 ? -11.868 -16.939 -0.462 1.00 96.06 105 VAL A C 1
ATOM 816 O O . VAL A 1 105 ? -12.257 -16.424 0.582 1.00 96.06 105 VAL A O 1
ATOM 819 N N . GLY A 1 106 ? -10.676 -16.644 -0.987 1.00 94.19 106 GLY A N 1
ATOM 820 C CA . GLY A 1 106 ? -9.727 -15.723 -0.354 1.00 94.19 106 GLY A CA 1
ATOM 821 C C . GLY A 1 106 ? -10.316 -14.332 -0.093 1.00 94.19 106 GLY A C 1
ATOM 822 O O . GLY A 1 106 ? -10.194 -13.811 1.015 1.00 94.19 106 GLY A O 1
ATOM 823 N N . VAL A 1 107 ? -11.028 -13.760 -1.071 1.00 94.75 107 VAL A N 1
ATOM 824 C CA . VAL A 1 107 ? -11.732 -12.476 -0.915 1.00 94.75 107 VAL A CA 1
ATOM 825 C C . VAL A 1 107 ? -12.771 -12.549 0.204 1.00 94.75 107 VAL A C 1
ATOM 827 O O . VAL A 1 107 ? -12.823 -11.651 1.045 1.00 94.75 107 VAL A O 1
ATOM 830 N N . ALA A 1 108 ? -13.557 -13.627 0.274 1.00 94.69 108 ALA A N 1
ATOM 831 C CA . ALA A 1 108 ? -14.529 -13.816 1.348 1.00 94.69 108 ALA A CA 1
ATOM 832 C C . ALA A 1 108 ? -13.852 -13.873 2.730 1.00 94.69 108 ALA A C 1
ATOM 834 O O . ALA A 1 108 ? -14.294 -13.193 3.657 1.00 94.69 108 ALA A O 1
ATOM 835 N N . PHE A 1 109 ? -12.746 -14.611 2.862 1.00 94.62 109 PHE A N 1
ATOM 836 C CA . PHE A 1 109 ? -11.985 -14.711 4.113 1.00 94.62 109 PHE A CA 1
ATOM 837 C C . PHE A 1 109 ? -11.407 -13.372 4.581 1.00 94.62 109 PHE A C 1
ATOM 839 O O . PHE A 1 109 ? -11.341 -13.135 5.784 1.00 94.62 109 PHE A O 1
ATOM 846 N N . VAL A 1 110 ? -11.024 -12.487 3.660 1.00 94.00 110 VAL A N 1
ATOM 847 C CA . VAL A 1 110 ? -10.526 -11.145 3.994 1.00 94.00 110 VAL A CA 1
ATOM 848 C C . VAL A 1 110 ? -11.659 -10.188 4.373 1.00 94.00 110 VAL A C 1
ATOM 850 O O . VAL A 1 110 ? -11.530 -9.417 5.325 1.00 94.00 110 VAL A O 1
ATOM 853 N N . LEU A 1 111 ? -12.783 -10.224 3.651 1.00 94.25 111 LEU A N 1
ATOM 854 C CA . LEU A 1 111 ? -13.903 -9.311 3.897 1.00 94.25 111 LEU A CA 1
ATOM 855 C C . LEU A 1 111 ? -14.646 -9.625 5.199 1.00 94.25 111 LEU A C 1
ATOM 857 O O . LEU A 1 111 ? -15.152 -8.709 5.847 1.00 94.25 111 LEU A O 1
ATOM 861 N N . LEU A 1 112 ? -14.697 -10.893 5.613 1.00 94.62 112 LEU A N 1
ATOM 862 C CA . LEU A 1 112 ? -15.401 -11.314 6.826 1.00 94.62 112 LEU A CA 1
ATOM 863 C C . LEU A 1 112 ? -14.911 -10.582 8.097 1.00 94.62 112 LEU A C 1
ATOM 865 O O . LEU A 1 112 ? -15.741 -9.933 8.740 1.00 94.62 112 LEU A O 1
ATOM 869 N N . PRO A 1 113 ? -13.610 -10.594 8.461 1.00 92.38 113 PRO A N 1
ATOM 870 C CA . PRO A 1 113 ? -13.092 -9.833 9.599 1.00 92.38 113 PRO A CA 1
ATOM 871 C C . PRO A 1 113 ? -13.384 -8.334 9.523 1.00 92.38 113 PRO A C 1
ATOM 873 O O . PRO A 1 113 ? -13.750 -7.737 10.532 1.00 92.38 113 PRO A O 1
ATOM 876 N N . VAL A 1 114 ? -13.268 -7.731 8.336 1.00 92.50 114 VAL A N 1
ATOM 877 C CA . VAL A 1 114 ? -13.526 -6.298 8.119 1.00 92.50 114 VAL A CA 1
ATOM 878 C C . VAL A 1 114 ? -14.989 -5.956 8.407 1.00 92.50 114 VAL A C 1
ATOM 880 O O . VAL A 1 114 ? -15.277 -5.014 9.146 1.00 92.50 114 VAL A O 1
ATOM 883 N N . ILE A 1 115 ? -15.922 -6.758 7.886 1.00 93.50 115 ILE A N 1
ATOM 884 C CA . ILE A 1 115 ? -17.363 -6.579 8.108 1.00 93.50 115 ILE A CA 1
ATOM 885 C C . ILE A 1 115 ? -17.713 -6.783 9.585 1.00 93.50 115 ILE A C 1
ATOM 887 O O . ILE A 1 115 ? -18.489 -6.008 10.148 1.00 93.50 115 ILE A O 1
ATOM 891 N N . ILE A 1 116 ? -17.159 -7.819 10.222 1.00 94.50 116 ILE A N 1
ATOM 892 C CA . ILE A 1 116 ? -17.383 -8.098 11.646 1.00 94.50 116 ILE A CA 1
ATOM 893 C C . ILE A 1 116 ? -16.893 -6.920 12.489 1.00 94.50 116 ILE A C 1
ATOM 895 O O . ILE A 1 116 ? -17.635 -6.428 13.339 1.00 94.50 116 ILE A O 1
ATOM 899 N N . LEU A 1 117 ? -15.678 -6.436 12.228 1.00 91.88 117 LEU A N 1
ATOM 900 C CA . LEU A 1 117 ? -15.077 -5.334 12.968 1.00 91.88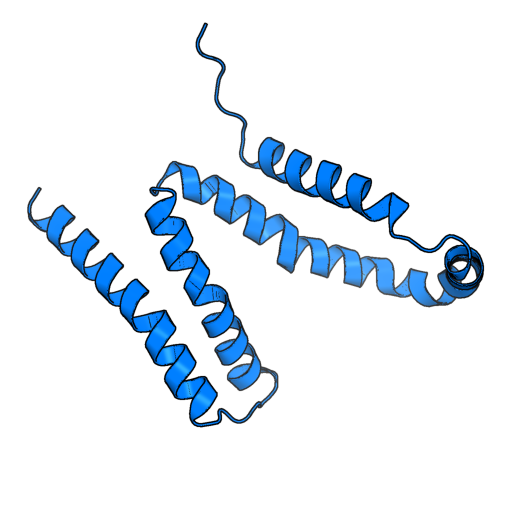 117 LEU A CA 1
ATOM 901 C C . LEU A 1 117 ? -15.921 -4.059 12.881 1.00 91.88 117 LEU A C 1
ATOM 903 O O . LEU A 1 117 ? -16.188 -3.431 13.907 1.00 91.88 117 LEU A O 1
ATOM 907 N N . GLU A 1 118 ? -16.388 -3.700 11.685 1.00 90.06 118 GLU A N 1
ATOM 908 C CA . GLU A 1 118 ? -17.198 -2.495 11.509 1.00 90.06 118 GLU A CA 1
ATOM 909 C C . GLU A 1 118 ? -18.566 -2.622 12.189 1.00 90.06 118 GLU A C 1
ATOM 911 O O . GLU A 1 118 ? -19.027 -1.694 12.854 1.00 90.06 118 GLU A O 1
ATOM 916 N N . ARG A 1 119 ? -19.195 -3.803 12.135 1.00 91.44 119 ARG A N 1
ATOM 917 C CA . ARG A 1 119 ? -20.450 -4.056 12.862 1.00 91.44 119 ARG A CA 1
ATOM 918 C C . ARG A 1 119 ? -20.284 -3.927 14.374 1.00 91.44 119 ARG A C 1
ATOM 920 O O . ARG A 1 119 ? -21.148 -3.342 15.028 1.00 91.44 119 ARG A O 1
ATOM 927 N N . LEU A 1 120 ? -19.193 -4.454 14.931 1.00 89.31 120 LEU A N 1
ATOM 928 C CA . LEU A 1 120 ? -18.893 -4.330 16.361 1.00 89.31 120 LEU A CA 1
ATOM 929 C C . LEU A 1 120 ? -18.699 -2.864 16.760 1.00 89.31 120 LEU A C 1
ATOM 931 O O . LEU A 1 120 ? -19.221 -2.429 17.787 1.00 89.31 120 LEU A O 1
ATOM 935 N N . ARG A 1 121 ? -18.015 -2.085 15.916 1.00 85.31 121 ARG A N 1
ATOM 936 C CA . ARG A 1 121 ? -17.795 -0.653 16.131 1.00 85.31 121 ARG A CA 1
ATOM 937 C C . ARG A 1 121 ? -19.094 0.153 16.095 1.00 85.31 121 ARG A C 1
ATOM 939 O O . ARG A 1 121 ? -19.316 0.978 16.980 1.00 85.31 121 ARG A O 1
ATOM 946 N N . LEU A 1 122 ? -19.955 -0.090 15.105 1.00 86.94 122 LEU A N 1
ATOM 947 C CA . LEU A 1 122 ? -21.254 0.580 14.991 1.00 86.94 122 LEU A CA 1
ATOM 948 C C . LEU A 1 122 ? -22.140 0.277 16.202 1.00 86.94 122 LEU A C 1
ATOM 950 O O . LEU A 1 122 ? -22.691 1.199 16.795 1.00 86.94 122 LEU A O 1
ATOM 954 N N . LYS A 1 123 ? -22.203 -0.992 16.627 1.00 84.88 123 LYS A N 1
ATOM 955 C CA . LYS A 1 123 ? -22.974 -1.399 17.808 1.00 84.88 123 LYS A CA 1
ATOM 956 C C . LYS A 1 123 ? -22.482 -0.710 19.084 1.00 84.88 123 LYS A C 1
ATOM 958 O O . LYS A 1 123 ? -23.303 -0.217 19.848 1.00 84.88 123 LYS A O 1
ATOM 963 N N . ALA A 1 124 ? -21.165 -0.624 19.282 1.00 82.69 124 ALA A N 1
ATOM 964 C CA . ALA A 1 124 ? -20.580 0.080 20.423 1.00 82.69 124 ALA A CA 1
ATOM 965 C C . ALA A 1 124 ? -20.906 1.584 20.417 1.00 82.69 124 ALA A C 1
ATOM 967 O O . ALA A 1 124 ? -21.171 2.153 21.469 1.00 82.69 124 ALA A O 1
ATOM 968 N N . LYS A 1 125 ? -20.937 2.222 19.237 1.00 80.12 125 LYS A N 1
ATOM 969 C CA . LYS A 1 125 ? -21.288 3.644 19.097 1.00 80.12 125 LYS A CA 1
ATOM 970 C C . LYS A 1 125 ? -22.777 3.922 19.336 1.00 80.12 125 LYS A C 1
ATOM 972 O O . LYS A 1 125 ? -23.106 4.992 19.816 1.00 80.12 125 LYS A O 1
ATOM 977 N N . THR A 1 126 ? -23.671 2.994 18.992 1.00 82.56 126 THR A N 1
ATOM 978 C CA . THR A 1 126 ? -25.120 3.131 19.242 1.00 82.56 126 THR A CA 1
ATOM 979 C C . THR A 1 126 ? -25.494 2.926 20.715 1.00 82.56 126 THR A C 1
ATOM 981 O O . THR A 1 126 ? -26.566 3.351 21.132 1.00 82.56 126 THR A O 1
ATOM 984 N N . GLN A 1 127 ? -24.642 2.257 21.497 1.00 69.88 127 GLN A N 1
ATOM 985 C CA . GLN A 1 127 ? -24.862 1.980 22.923 1.00 69.88 127 GLN A CA 1
ATOM 986 C C . GLN A 1 127 ? -24.219 3.011 23.871 1.00 69.88 127 GLN A C 1
ATOM 988 O O . GLN A 1 127 ? -24.386 2.878 25.083 1.00 69.88 127 GLN A O 1
ATOM 993 N N . ALA A 1 128 ? -23.484 3.989 23.336 1.00 63.66 128 ALA A N 1
ATOM 994 C CA . ALA A 1 128 ? -22.840 5.081 24.067 1.00 63.66 128 ALA A CA 1
ATOM 995 C C . ALA A 1 128 ? -23.608 6.392 23.862 1.00 63.66 128 ALA A C 1
ATOM 997 O O . ALA A 1 128 ? -23.658 7.186 24.825 1.00 63.66 128 ALA A O 1
#

Secondary structure (DSSP, 8-state):
--PPPPPHHHHHHHHHHHHHHHHGGGS-HHHHHHHHHHHHHHGGGHHHHHHHHIIIIIHHHHHHHHHTTTS-HHHHHHHHTTHHHHHHHHIIIII-PPPPHHHHHHHHHHHHHHHHHHHHHHHHHHT-

Sequence (128 aa):
MMANPPSASQLTFFRYFIGSTLVMPVVDFAEYSTTVSEWPYAAPFLPTVLVLAFLTVTVPTWAFYKGLKHVSVSYASILELSTPVTGVVLGFVFLGDRLNLTQIVGVAFVLLPVIILERLRLKAKTQA

pLDDT: mean 86.7, std 9.85, range [50.56, 96.06]

Radius of gyration: 20.4 Å; Cα contacts (8 Å, |Δi|>4): 37; chains: 1; bounding box: 53×39×51 Å

Mean predicted aligned error: 7.62 Å

Foldseek 3Di:
DPPDPDALVRVLCCVVVVVVVVCVVVPDPVVVVVVVVCCVVCVVCVVVVVVCCCPVPVVVSSVLSVVCVVDPPVLSVLVVLCVVVVVVVCCCPPVVDDDDPVNVVSNVVSVVSNVVVVVVVVVVVVVD

Solvent-accessible surface area (backbone atoms only — not comparable to full-atom values): 7424 Å² total; per-residue (Å²): 134,85,76,77,77,80,50,38,67,55,52,49,49,51,53,51,53,52,50,53,59,69,48,54,84,71,56,57,72,74,60,45,61,59,50,65,72,46,37,79,76,48,56,80,48,45,65,58,51,51,53,48,46,40,65,71,44,50,50,53,52,38,50,48,50,54,48,54,77,80,44,56,70,71,58,52,55,52,54,55,57,41,52,65,44,54,51,52,51,47,36,38,74,77,70,64,51,81,85,48,71,69,56,54,52,50,42,50,66,43,48,48,60,44,53,52,51,52,52,54,52,52,53,55,60,75,75,106